Protein AF-A0AAD8KQ37-F1 (afdb_monomer_lite)

Radius of gyration: 27.96 Å; chains: 1; bounding box: 60×37×93 Å

Structure (mmCIF, N/CA/C/O backbone):
data_AF-A0AAD8KQ37-F1
#
_entry.id   AF-A0AAD8KQ37-F1
#
loop_
_atom_site.group_PDB
_atom_site.id
_atom_site.type_symbol
_atom_site.label_atom_id
_atom_site.label_alt_id
_atom_site.label_comp_id
_atom_site.label_asym_id
_atom_site.label_entity_id
_atom_site.label_seq_id
_atom_site.pdbx_PDB_ins_code
_atom_site.Cartn_x
_atom_site.Cartn_y
_atom_site.Cartn_z
_atom_site.occupancy
_atom_site.B_iso_or_equiv
_atom_site.auth_seq_id
_atom_site.auth_comp_id
_atom_site.auth_asym_id
_atom_site.auth_atom_id
_atom_site.pdbx_PDB_model_num
ATOM 1 N N . MET A 1 1 ? 30.948 -3.990 -54.534 1.00 55.41 1 MET A N 1
ATOM 2 C CA . MET A 1 1 ? 29.780 -4.466 -53.756 1.00 55.41 1 MET A CA 1
ATOM 3 C C . MET A 1 1 ? 30.204 -5.124 -52.449 1.00 55.41 1 MET A C 1
ATOM 5 O O . MET A 1 1 ? 29.787 -4.619 -51.422 1.00 55.41 1 MET A O 1
ATOM 9 N N . ALA A 1 2 ? 31.127 -6.092 -52.458 1.00 60.59 2 ALA A N 1
ATOM 10 C CA . ALA A 1 2 ? 31.567 -6.819 -51.253 1.00 60.59 2 ALA A CA 1
ATOM 11 C C . ALA A 1 2 ? 32.098 -5.970 -50.068 1.00 60.59 2 ALA A C 1
ATOM 13 O O . ALA A 1 2 ? 31.940 -6.362 -48.918 1.00 60.59 2 ALA A O 1
ATOM 14 N N . VAL A 1 3 ? 32.716 -4.805 -50.314 1.00 59.78 3 VAL A N 1
ATOM 15 C CA . VAL A 1 3 ? 33.220 -3.923 -49.234 1.00 59.78 3 VAL A CA 1
ATOM 16 C C . VAL A 1 3 ? 32.077 -3.197 -48.510 1.00 59.78 3 VAL A C 1
ATOM 18 O O . VAL A 1 3 ? 32.045 -3.202 -47.289 1.00 59.78 3 VAL A O 1
ATOM 21 N N . ARG A 1 4 ? 31.078 -2.681 -49.247 1.00 60.41 4 ARG A N 1
ATOM 22 C CA . ARG A 1 4 ? 29.881 -2.038 -48.660 1.00 60.41 4 ARG A CA 1
ATOM 23 C C . ARG A 1 4 ? 29.033 -3.011 -47.850 1.00 60.41 4 ARG A C 1
ATOM 25 O O . ARG A 1 4 ? 28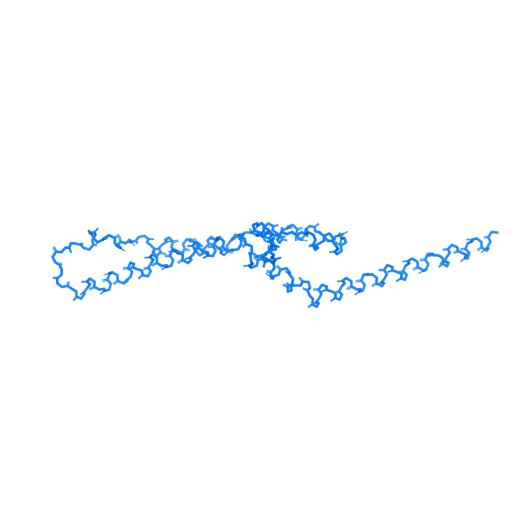.427 -2.603 -46.870 1.00 60.41 4 ARG A O 1
ATOM 32 N N . GLU A 1 5 ? 28.998 -4.278 -48.256 1.00 63.66 5 GLU A N 1
ATOM 33 C CA . GLU A 1 5 ? 28.370 -5.326 -47.454 1.00 63.66 5 GLU A CA 1
ATOM 34 C C . GLU A 1 5 ? 29.160 -5.534 -46.164 1.00 63.66 5 GLU A C 1
ATOM 36 O O . GLU A 1 5 ? 28.582 -5.420 -45.091 1.00 63.66 5 GLU A O 1
ATOM 41 N N . LYS A 1 6 ? 30.481 -5.751 -46.239 1.00 67.25 6 LYS A N 1
ATOM 42 C CA . LYS A 1 6 ? 31.341 -5.966 -45.062 1.00 67.25 6 LYS A CA 1
ATOM 43 C C . LYS A 1 6 ? 31.282 -4.815 -44.044 1.00 67.25 6 LYS A C 1
ATOM 45 O O . LYS A 1 6 ? 31.248 -5.082 -42.845 1.00 67.25 6 LYS A O 1
ATOM 50 N N . ASP A 1 7 ? 31.225 -3.572 -44.516 1.00 72.88 7 ASP A N 1
ATOM 51 C CA . ASP A 1 7 ? 31.074 -2.385 -43.666 1.00 72.88 7 ASP A CA 1
ATOM 52 C C . ASP A 1 7 ? 29.687 -2.341 -42.997 1.00 72.88 7 ASP A C 1
ATOM 54 O O . ASP A 1 7 ? 29.587 -2.023 -41.813 1.00 72.88 7 ASP A O 1
ATOM 58 N N . GLY A 1 8 ? 28.632 -2.754 -43.711 1.00 78.31 8 GLY A N 1
ATOM 59 C CA . GLY A 1 8 ? 27.280 -2.912 -43.163 1.00 78.31 8 GLY A CA 1
ATOM 60 C C . GLY A 1 8 ? 27.203 -3.975 -42.063 1.00 78.31 8 GLY A C 1
ATOM 61 O O . GLY A 1 8 ? 26.695 -3.696 -40.981 1.00 78.31 8 GLY A O 1
ATOM 62 N N . TRP A 1 9 ? 27.802 -5.151 -42.285 1.00 75.50 9 TRP A N 1
ATOM 63 C CA . TRP A 1 9 ? 27.895 -6.211 -41.270 1.00 75.50 9 TRP A CA 1
ATOM 64 C C . TRP A 1 9 ? 28.691 -5.763 -40.038 1.00 75.50 9 TRP A C 1
ATOM 66 O O . TRP A 1 9 ? 28.358 -6.124 -38.911 1.00 75.50 9 TRP A O 1
ATOM 76 N N . SER A 1 10 ? 29.748 -4.969 -40.232 1.00 83.06 10 SER A N 1
ATOM 77 C CA . SER A 1 10 ? 30.529 -4.422 -39.120 1.00 83.06 10 SER A CA 1
ATOM 78 C C . SER A 1 10 ? 29.715 -3.425 -38.297 1.00 83.06 10 SER A C 1
ATOM 80 O O . SER A 1 10 ? 29.795 -3.443 -37.072 1.00 83.06 10 SER A O 1
ATOM 82 N N . GLN A 1 11 ? 28.926 -2.573 -38.952 1.00 85.44 11 GLN A N 1
ATOM 83 C CA . GLN A 1 11 ? 28.085 -1.585 -38.284 1.00 85.44 11 GLN A CA 1
ATOM 84 C C . GLN A 1 11 ? 26.934 -2.243 -37.511 1.00 85.44 11 GLN A C 1
ATOM 86 O O . GLN A 1 11 ? 26.666 -1.867 -36.372 1.00 85.44 11 GLN A O 1
ATOM 91 N N . GLU A 1 12 ? 26.306 -3.266 -38.089 1.00 87.56 12 GLU A N 1
ATOM 92 C CA . GLU A 1 12 ? 25.240 -4.037 -37.444 1.00 87.56 12 GLU A CA 1
ATOM 93 C C . GLU A 1 12 ? 25.750 -4.803 -36.214 1.00 87.56 12 GLU A C 1
ATOM 95 O O . GLU A 1 12 ? 25.107 -4.783 -35.165 1.00 87.56 12 GLU A O 1
ATOM 100 N N . ARG A 1 13 ? 26.952 -5.399 -36.281 1.00 88.62 13 ARG A N 1
ATOM 101 C CA . ARG A 1 13 ? 27.573 -6.039 -35.107 1.00 88.62 13 ARG A CA 1
ATOM 102 C C . ARG A 1 13 ? 27.796 -5.057 -33.960 1.00 88.62 13 ARG A C 1
ATOM 104 O O . ARG A 1 13 ? 27.483 -5.397 -32.826 1.00 88.62 13 ARG A O 1
ATOM 111 N N . VAL A 1 14 ? 28.292 -3.854 -34.252 1.00 91.50 14 VAL A N 1
ATOM 112 C CA . VAL A 1 14 ? 28.506 -2.818 -33.227 1.00 91.50 14 VAL A CA 1
ATOM 113 C C . VAL A 1 14 ? 27.179 -2.395 -32.591 1.00 91.50 14 VAL A C 1
ATOM 115 O O . VAL A 1 14 ? 27.097 -2.273 -31.373 1.00 91.50 14 VAL A O 1
ATOM 118 N N . GLN A 1 15 ? 26.119 -2.231 -33.385 1.00 90.88 15 GLN A N 1
ATOM 119 C CA . GLN A 1 15 ? 24.789 -1.903 -32.859 1.00 90.88 15 GLN A CA 1
ATOM 120 C C . GLN A 1 15 ? 24.229 -3.011 -31.960 1.00 90.88 15 GLN A C 1
ATOM 122 O O . GLN A 1 15 ? 23.687 -2.723 -30.896 1.00 90.88 15 GLN A O 1
ATOM 127 N N . LEU A 1 16 ? 24.386 -4.277 -32.356 1.00 91.00 16 LEU A N 1
ATOM 128 C CA . LEU A 1 16 ? 23.950 -5.420 -31.552 1.00 91.00 16 LEU A CA 1
ATOM 129 C C . LEU A 1 16 ? 24.737 -5.541 -30.243 1.00 91.00 16 LEU A C 1
ATOM 131 O O . LEU A 1 16 ? 24.145 -5.841 -29.209 1.00 91.00 16 LEU A O 1
ATOM 135 N N . GLU A 1 17 ? 26.047 -5.293 -30.271 1.00 92.62 17 GLU A N 1
ATOM 136 C CA . GLU A 1 17 ? 26.890 -5.280 -29.070 1.00 92.62 17 GLU A CA 1
ATOM 137 C C . GLU A 1 17 ? 26.451 -4.167 -28.101 1.00 92.62 17 GLU A C 1
ATOM 139 O O . GLU A 1 17 ? 26.263 -4.439 -26.916 1.00 92.62 17 GLU A O 1
ATOM 144 N N . MET A 1 18 ? 26.164 -2.960 -28.604 1.00 92.44 18 MET A N 1
ATOM 145 C CA . MET A 1 18 ? 25.629 -1.861 -27.787 1.00 92.44 18 MET A CA 1
ATOM 146 C C . MET A 1 18 ? 24.265 -2.194 -27.163 1.00 92.44 18 MET A C 1
ATOM 148 O O . MET A 1 18 ? 24.054 -1.959 -25.974 1.00 92.44 18 MET A O 1
ATOM 152 N N . LEU A 1 19 ? 23.342 -2.769 -27.942 1.00 88.25 19 LEU A N 1
ATOM 153 C CA . LEU A 1 19 ? 22.028 -3.180 -27.436 1.00 88.25 19 LEU A CA 1
ATOM 154 C C . LEU A 1 19 ? 22.147 -4.283 -26.377 1.00 88.25 19 LEU A C 1
ATOM 156 O O . LEU A 1 19 ? 21.435 -4.260 -25.375 1.00 88.25 19 LEU A O 1
ATOM 160 N N . LEU A 1 20 ? 23.065 -5.234 -26.565 1.00 89.38 20 LEU A N 1
ATOM 161 C CA . LEU A 1 20 ? 23.314 -6.296 -25.594 1.00 89.38 20 LEU A CA 1
ATOM 162 C C . LEU A 1 20 ? 23.858 -5.741 -24.271 1.00 89.38 20 LEU A C 1
ATOM 164 O O . LEU A 1 20 ? 23.432 -6.182 -23.201 1.00 89.38 20 LEU A O 1
ATOM 168 N N . GLU A 1 21 ? 24.785 -4.782 -24.329 1.00 91.31 21 GLU A N 1
ATOM 169 C CA . GLU A 1 21 ? 25.305 -4.108 -23.136 1.00 91.31 21 GLU A CA 1
ATOM 170 C C . GLU A 1 21 ? 24.202 -3.359 -22.387 1.00 91.31 21 GLU A C 1
ATOM 172 O O . GLU A 1 21 ? 24.098 -3.501 -21.166 1.00 91.31 21 GLU A O 1
ATOM 177 N N . GLN A 1 22 ? 23.342 -2.638 -23.111 1.00 87.62 22 GLN A N 1
ATOM 178 C CA . GLN A 1 22 ? 22.202 -1.938 -22.525 1.00 87.62 22 GLN A CA 1
ATOM 179 C C . GLN A 1 22 ? 21.239 -2.909 -21.828 1.00 87.62 22 GLN A C 1
ATOM 181 O O . GLN A 1 22 ? 20.949 -2.739 -20.646 1.00 87.62 22 GLN A O 1
ATOM 186 N N . VAL A 1 23 ? 20.802 -3.972 -22.509 1.00 86.44 23 VAL A N 1
ATOM 187 C CA . VAL A 1 23 ? 19.881 -4.966 -21.928 1.00 86.44 23 VAL A CA 1
ATOM 188 C C . VAL A 1 23 ? 20.502 -5.654 -20.707 1.00 86.44 23 VAL A C 1
ATOM 190 O O . VAL A 1 23 ? 19.839 -5.856 -19.691 1.00 86.44 23 VAL A O 1
ATOM 193 N N . SER A 1 24 ? 21.797 -5.980 -20.764 1.00 87.56 24 SER A N 1
ATOM 194 C CA . SER A 1 24 ? 22.537 -6.560 -19.635 1.00 87.56 24 SER A CA 1
ATOM 195 C C . SER A 1 24 ? 22.591 -5.615 -18.433 1.00 87.56 24 SER A C 1
ATOM 197 O O . SER A 1 24 ? 22.477 -6.055 -17.285 1.00 87.56 24 SER A O 1
ATOM 199 N N . PHE A 1 25 ? 22.759 -4.314 -18.676 1.00 89.31 25 PHE A N 1
ATOM 200 C CA . PHE A 1 25 ? 22.726 -3.293 -17.637 1.00 89.31 25 PHE A CA 1
ATOM 201 C C . PHE A 1 25 ? 21.332 -3.167 -17.009 1.00 89.31 25 PHE A C 1
ATOM 203 O O . PHE A 1 25 ? 21.210 -3.259 -15.787 1.00 89.31 25 PHE A O 1
ATOM 210 N N . GLU A 1 26 ? 20.285 -3.037 -17.825 1.00 86.94 26 GLU A N 1
ATOM 211 C CA . GLU A 1 26 ? 18.899 -2.900 -17.362 1.00 86.94 26 GLU A CA 1
ATOM 212 C C . GLU A 1 26 ? 18.448 -4.125 -16.553 1.00 86.94 26 GLU A C 1
ATOM 214 O O . GLU A 1 26 ? 17.882 -3.983 -15.468 1.00 86.94 26 GLU A O 1
ATOM 219 N N . GLN A 1 27 ? 18.790 -5.336 -17.004 1.00 84.88 27 GLN A N 1
ATOM 220 C CA . GLN A 1 27 ? 18.495 -6.570 -16.275 1.00 84.88 27 GLN A CA 1
ATOM 221 C C . GLN A 1 27 ? 19.206 -6.621 -14.914 1.00 84.88 27 GLN A C 1
ATOM 223 O O . GLN A 1 27 ? 18.610 -7.019 -13.910 1.00 84.88 27 GLN A O 1
ATOM 228 N N . LYS A 1 28 ? 20.484 -6.218 -14.856 1.00 89.06 28 LYS A N 1
ATOM 229 C CA . LYS A 1 28 ? 21.234 -6.152 -13.591 1.00 89.06 28 LYS A CA 1
ATOM 230 C C . LYS A 1 28 ? 20.620 -5.140 -12.637 1.00 89.06 28 LYS A C 1
ATOM 232 O O . LYS A 1 28 ? 20.532 -5.435 -11.447 1.00 89.06 28 LYS A O 1
ATOM 237 N N . TRP A 1 29 ? 20.212 -3.980 -13.146 1.00 90.38 29 TRP A N 1
ATOM 238 C CA . TRP A 1 29 ? 19.546 -2.962 -12.346 1.00 90.38 29 TRP A CA 1
ATOM 239 C C . TRP A 1 29 ? 18.222 -3.486 -11.786 1.00 90.38 29 TRP A C 1
ATOM 241 O O . TRP A 1 29 ? 18.004 -3.407 -10.581 1.00 90.38 29 TRP A O 1
ATOM 251 N N . LEU A 1 30 ? 17.382 -4.115 -12.615 1.00 86.62 30 LEU A N 1
ATOM 252 C CA . LEU A 1 30 ? 16.085 -4.646 -12.186 1.00 86.62 30 LEU A CA 1
ATOM 253 C C . LEU A 1 30 ? 16.221 -5.639 -11.020 1.00 86.62 30 LEU A C 1
ATOM 255 O O . LEU A 1 30 ? 15.465 -5.569 -10.055 1.00 86.62 30 LEU A O 1
ATOM 259 N N . ILE A 1 31 ? 17.210 -6.536 -11.095 1.00 87.50 31 ILE A N 1
ATOM 260 C CA . ILE A 1 31 ? 17.455 -7.555 -10.064 1.00 87.50 31 ILE A CA 1
ATOM 261 C C . ILE A 1 31 ? 18.053 -6.948 -8.790 1.00 87.50 31 ILE A C 1
ATOM 263 O O . ILE A 1 31 ? 17.709 -7.385 -7.696 1.00 87.50 31 ILE A O 1
ATOM 267 N N . LYS A 1 32 ? 18.976 -5.988 -8.917 1.00 88.44 32 LYS A N 1
ATOM 268 C CA . LYS A 1 32 ? 19.695 -5.426 -7.765 1.00 88.44 32 LYS A CA 1
ATOM 269 C C . LYS A 1 32 ? 18.920 -4.338 -7.037 1.00 88.44 32 LYS A C 1
ATOM 271 O O . LYS A 1 32 ? 18.994 -4.270 -5.821 1.00 88.44 32 LYS A O 1
ATOM 276 N N . GLU A 1 33 ? 18.240 -3.486 -7.790 1.00 88.19 33 GLU A N 1
ATOM 277 C CA . GLU A 1 33 ? 17.669 -2.228 -7.305 1.00 88.19 33 GLU A CA 1
ATOM 278 C C . GLU A 1 33 ? 16.199 -2.079 -7.696 1.00 88.19 33 GLU A C 1
ATOM 280 O O . GLU A 1 33 ? 15.447 -1.435 -6.977 1.00 88.19 33 GLU A O 1
ATOM 285 N N . GLY A 1 34 ? 15.757 -2.676 -8.808 1.00 86.94 34 GLY A N 1
ATOM 286 C CA . GLY A 1 34 ? 14.419 -2.437 -9.351 1.00 86.94 34 GLY A CA 1
ATOM 287 C C . GLY A 1 34 ? 13.277 -2.847 -8.423 1.00 86.94 34 GLY A C 1
ATOM 288 O O . GLY A 1 34 ? 12.341 -2.075 -8.235 1.00 86.94 34 GLY A O 1
ATOM 289 N N . PHE A 1 35 ? 13.354 -4.024 -7.796 1.00 86.50 35 PHE A N 1
ATOM 290 C CA . PHE A 1 35 ? 12.324 -4.449 -6.836 1.00 86.50 35 PHE A CA 1
ATOM 291 C C . PHE A 1 35 ? 12.267 -3.546 -5.606 1.00 86.50 35 PHE A C 1
ATOM 293 O O . PHE A 1 35 ? 11.186 -3.125 -5.201 1.00 86.50 35 PHE A O 1
ATOM 300 N N . GLU A 1 36 ? 13.427 -3.229 -5.032 1.00 90.06 36 GLU A N 1
ATOM 301 C CA . GLU A 1 36 ? 13.519 -2.332 -3.884 1.00 90.06 36 GLU A CA 1
ATOM 302 C C . GLU A 1 36 ? 13.013 -0.930 -4.240 1.00 90.06 36 GLU A C 1
ATOM 304 O O . GLU A 1 36 ? 12.267 -0.337 -3.468 1.00 90.06 36 GLU A O 1
ATOM 309 N N . TYR A 1 37 ? 13.337 -0.431 -5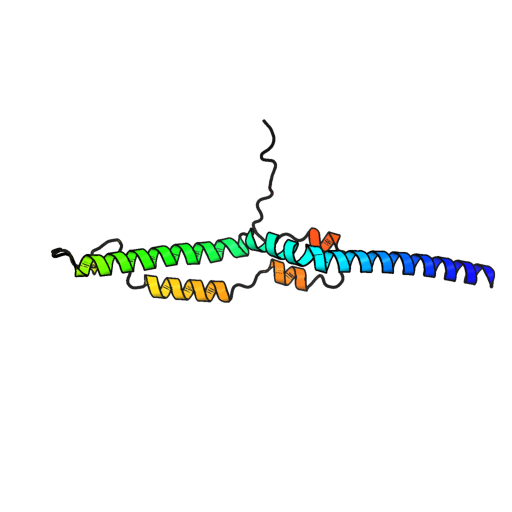.435 1.00 88.62 37 TYR A N 1
ATOM 310 C CA . TYR A 1 37 ? 12.850 0.843 -5.953 1.00 88.62 37 TYR A CA 1
ATOM 311 C C . TYR A 1 37 ? 11.318 0.889 -6.009 1.00 88.62 37 TYR A C 1
ATOM 313 O O . TYR A 1 37 ? 10.710 1.810 -5.466 1.00 88.62 37 TYR A O 1
ATOM 321 N N . VAL A 1 38 ? 10.686 -0.122 -6.616 1.00 89.81 38 VAL A N 1
ATOM 322 C CA . VAL A 1 38 ? 9.222 -0.195 -6.755 1.00 89.81 38 VAL A CA 1
ATOM 323 C C . VAL A 1 38 ? 8.542 -0.299 -5.391 1.00 89.81 38 VAL A C 1
ATOM 325 O O . VAL A 1 38 ? 7.573 0.415 -5.142 1.00 89.81 38 VAL A O 1
ATOM 328 N N . ILE A 1 39 ? 9.055 -1.145 -4.492 1.00 89.75 39 ILE A N 1
ATOM 329 C CA . ILE A 1 39 ? 8.503 -1.301 -3.139 1.00 89.75 39 ILE A CA 1
ATOM 330 C C . ILE A 1 39 ? 8.635 0.009 -2.356 1.00 89.75 39 ILE A C 1
ATOM 332 O O . ILE A 1 39 ? 7.647 0.474 -1.793 1.00 89.75 39 ILE A O 1
ATOM 336 N N . ASN A 1 40 ? 9.820 0.633 -2.381 1.00 90.19 40 ASN A N 1
ATOM 337 C CA . ASN A 1 40 ? 10.080 1.890 -1.682 1.00 90.19 40 ASN A CA 1
ATOM 338 C C . ASN A 1 40 ? 9.193 3.032 -2.176 1.00 90.19 40 ASN A C 1
ATOM 340 O O . ASN A 1 40 ? 8.786 3.883 -1.386 1.00 90.19 40 ASN A O 1
ATOM 344 N N . ARG A 1 41 ? 8.897 3.063 -3.479 1.00 89.38 41 ARG A N 1
ATOM 345 C CA . ARG A 1 41 ? 7.959 4.027 -4.046 1.00 89.38 41 ARG A CA 1
ATOM 346 C C . ARG A 1 41 ? 6.528 3.719 -3.595 1.00 89.38 41 ARG A C 1
ATOM 348 O O . ARG A 1 41 ? 5.845 4.600 -3.088 1.00 89.38 41 ARG A O 1
ATOM 355 N N . LEU A 1 42 ? 6.091 2.468 -3.710 1.00 91.19 42 LEU A N 1
ATOM 356 C CA . LEU A 1 42 ? 4.729 2.073 -3.363 1.00 91.19 42 LEU A CA 1
ATOM 357 C C . LEU A 1 42 ? 4.402 2.326 -1.886 1.00 91.19 42 LEU A C 1
ATOM 359 O O . LEU A 1 42 ? 3.373 2.920 -1.583 1.00 91.19 42 LEU A O 1
ATOM 363 N N . HIS A 1 43 ? 5.269 1.934 -0.949 1.00 90.25 43 HIS A N 1
ATOM 364 C CA . HIS A 1 43 ? 4.935 2.036 0.478 1.00 90.25 43 HIS A CA 1
ATOM 365 C C . HIS A 1 43 ? 4.837 3.478 0.989 1.00 90.25 43 HIS A C 1
ATOM 367 O O . HIS A 1 43 ? 4.273 3.703 2.056 1.00 90.25 43 HIS A O 1
ATOM 373 N N . ARG A 1 44 ? 5.424 4.444 0.271 1.00 90.44 44 ARG A N 1
ATOM 374 C CA . ARG A 1 44 ? 5.366 5.880 0.602 1.00 90.44 44 ARG A CA 1
ATOM 375 C C . ARG A 1 44 ? 4.203 6.600 -0.069 1.00 90.44 44 ARG A C 1
ATOM 377 O O . ARG A 1 44 ? 4.000 7.775 0.192 1.00 90.44 44 ARG A O 1
ATOM 384 N N . SER A 1 45 ? 3.496 5.926 -0.964 1.00 91.25 45 SER A N 1
ATOM 385 C CA . SER A 1 45 ? 2.428 6.533 -1.746 1.00 91.25 45 SER A CA 1
ATOM 386 C C . SER A 1 45 ? 1.098 6.531 -1.001 1.00 91.25 45 SER A C 1
ATOM 388 O O . SER A 1 45 ? 0.825 5.644 -0.189 1.00 91.25 45 SER A O 1
ATOM 390 N N . GLU A 1 46 ? 0.232 7.484 -1.335 1.00 90.19 46 GLU A N 1
ATOM 391 C CA . GLU A 1 46 ? -1.123 7.580 -0.781 1.00 90.19 46 GLU A CA 1
ATOM 392 C C . GLU A 1 46 ? -1.994 6.373 -1.152 1.00 90.19 46 GLU A C 1
ATOM 394 O O . GLU A 1 46 ? -2.840 5.950 -0.366 1.00 90.19 46 GLU A O 1
ATOM 399 N N . GLU A 1 47 ? -1.757 5.749 -2.312 1.00 90.81 47 GLU A N 1
ATOM 400 C CA . GLU A 1 47 ? -2.472 4.526 -2.705 1.00 90.81 47 GLU A CA 1
ATOM 401 C C . GLU A 1 47 ? -2.208 3.339 -1.758 1.00 90.81 47 GLU A C 1
ATOM 403 O O . GLU A 1 47 ? -3.031 2.428 -1.684 1.00 90.81 47 GLU A O 1
ATOM 408 N N . PHE A 1 48 ? -1.109 3.365 -0.994 1.00 91.75 48 PHE A N 1
ATOM 409 C CA . PHE A 1 48 ? -0.830 2.408 0.079 1.00 91.75 48 PHE A CA 1
ATOM 410 C C . PHE A 1 48 ? -1.146 2.974 1.470 1.00 91.75 48 PHE A C 1
ATOM 412 O O . PHE A 1 48 ? -1.807 2.317 2.280 1.00 91.75 48 PHE A O 1
ATOM 419 N N . LEU A 1 49 ? -0.690 4.197 1.756 1.00 93.19 49 LEU A N 1
ATOM 420 C CA . LEU A 1 49 ? -0.818 4.821 3.073 1.00 93.19 49 LEU A CA 1
ATOM 421 C C . LEU A 1 49 ? -2.265 5.171 3.425 1.00 93.19 49 LEU A C 1
ATOM 423 O O . LEU A 1 49 ? -2.650 5.008 4.580 1.00 93.19 49 LEU A O 1
ATOM 427 N N . GLY A 1 50 ? -3.088 5.575 2.455 1.00 92.62 50 GLY A N 1
ATOM 428 C CA . GLY A 1 50 ? -4.498 5.897 2.674 1.00 92.62 50 GLY A CA 1
ATOM 429 C C . GLY A 1 50 ? -5.296 4.698 3.206 1.00 92.62 50 GLY A C 1
ATOM 430 O O . GLY A 1 50 ? -5.851 4.773 4.308 1.00 92.62 50 GLY A O 1
ATOM 431 N N . PRO A 1 51 ? -5.326 3.557 2.488 1.00 93.81 51 PRO A N 1
ATOM 432 C CA . PRO A 1 51 ? -5.965 2.334 2.973 1.00 93.81 51 PRO A CA 1
ATOM 433 C C . PRO A 1 51 ? -5.398 1.835 4.311 1.00 93.81 51 PRO A C 1
ATOM 435 O O . PRO A 1 51 ? -6.158 1.430 5.193 1.00 93.81 51 PRO A O 1
ATOM 438 N N . LEU A 1 52 ? -4.076 1.908 4.506 1.00 94.00 52 LEU A N 1
ATOM 439 C CA . LEU A 1 52 ? -3.441 1.522 5.768 1.00 94.00 52 LEU A CA 1
ATOM 440 C C . LEU A 1 52 ? -3.875 2.426 6.935 1.00 94.00 52 LEU A C 1
ATOM 442 O O . LEU A 1 52 ? -4.198 1.930 8.017 1.00 94.00 52 LEU A O 1
ATOM 446 N N . GLY A 1 53 ? -3.940 3.740 6.717 1.00 94.62 53 GLY A N 1
ATOM 447 C CA . GLY A 1 53 ? -4.419 4.711 7.699 1.00 94.62 53 GLY A CA 1
ATOM 448 C C . GLY A 1 53 ? -5.893 4.508 8.055 1.00 94.62 53 GLY A C 1
ATOM 449 O O . GLY A 1 53 ? -6.279 4.659 9.219 1.00 94.62 53 GLY A O 1
ATOM 450 N N . ALA A 1 54 ? -6.718 4.075 7.096 1.00 94.88 54 ALA A N 1
ATOM 451 C CA . ALA A 1 54 ? -8.104 3.698 7.356 1.00 94.88 54 ALA A CA 1
ATOM 452 C C . ALA A 1 54 ? -8.191 2.471 8.281 1.00 94.88 54 ALA A C 1
ATOM 454 O O . ALA A 1 54 ? -8.933 2.501 9.266 1.00 94.88 54 ALA A O 1
ATOM 455 N N . VAL A 1 55 ? -7.390 1.427 8.026 1.00 96.19 55 VAL A N 1
ATOM 456 C CA . VAL A 1 55 ? -7.299 0.249 8.909 1.00 96.19 55 VAL A CA 1
ATOM 457 C C . VAL A 1 55 ? -6.856 0.656 10.311 1.00 96.19 55 VAL A C 1
ATOM 459 O O . VAL A 1 55 ? -7.480 0.246 11.289 1.00 96.19 55 VAL A O 1
ATOM 462 N N . GLN A 1 56 ? -5.820 1.489 10.425 1.00 95.06 56 GLN A N 1
ATOM 463 C CA . GLN A 1 56 ? -5.320 1.964 11.715 1.00 95.06 56 GLN A CA 1
ATOM 464 C C . GLN A 1 56 ? -6.392 2.736 12.496 1.00 95.06 56 GLN A C 1
ATOM 466 O O . GLN A 1 56 ? -6.562 2.522 13.697 1.00 95.06 56 GLN A O 1
ATOM 471 N N . SER A 1 57 ? -7.149 3.593 11.812 1.00 95.25 57 SER A N 1
ATOM 472 C CA . SER A 1 57 ? -8.231 4.368 12.424 1.00 95.25 57 SER A CA 1
ATOM 473 C C . SER A 1 57 ? -9.344 3.464 12.954 1.00 95.25 57 SER A C 1
ATOM 475 O O . SER A 1 57 ? -9.813 3.647 14.075 1.00 95.25 57 SER A O 1
ATOM 477 N N . LYS A 1 58 ? -9.743 2.444 12.184 1.00 95.69 58 LYS A N 1
ATOM 478 C CA . LYS A 1 58 ? -10.782 1.494 12.609 1.00 95.69 58 LYS A CA 1
ATOM 479 C C . LYS A 1 58 ? -10.308 0.535 13.694 1.00 95.69 58 LYS A C 1
ATOM 481 O O . LYS A 1 58 ? -11.081 0.214 14.592 1.00 95.69 58 LYS A O 1
ATOM 486 N N . LEU A 1 59 ? -9.035 0.140 13.668 1.00 95.81 59 LEU A N 1
ATOM 487 C CA . LEU A 1 59 ? -8.416 -0.615 14.756 1.00 95.81 59 LEU A CA 1
ATOM 488 C C . LEU A 1 59 ? -8.498 0.162 16.072 1.00 95.81 59 LEU A C 1
ATOM 490 O O . LEU A 1 59 ? -8.862 -0.410 17.096 1.00 95.81 59 LEU A O 1
ATOM 494 N N . TRP A 1 60 ? -8.191 1.462 16.040 1.00 95.38 60 TRP A N 1
ATOM 495 C CA . TRP A 1 60 ? -8.296 2.318 17.217 1.00 95.38 60 TRP A CA 1
ATOM 496 C C . TRP A 1 60 ? -9.726 2.361 17.761 1.00 95.38 60 TRP A C 1
ATOM 498 O O . TRP A 1 60 ? -9.924 2.115 18.947 1.00 95.38 60 TRP A O 1
ATOM 508 N N . SER A 1 61 ? -10.725 2.597 16.904 1.00 94.25 61 SER A N 1
ATOM 509 C CA . SER A 1 61 ? -12.139 2.569 17.305 1.00 94.25 61 SER A CA 1
ATOM 510 C C . SER A 1 61 ? -12.540 1.234 17.942 1.00 94.25 61 SER A C 1
ATOM 512 O O . SER A 1 61 ? -13.174 1.232 18.994 1.00 94.25 61 SER A O 1
ATOM 514 N N . SER A 1 62 ? -12.117 0.105 17.360 1.00 94.94 62 SER A N 1
ATOM 515 C CA . SER A 1 62 ? -12.390 -1.230 17.911 1.00 94.94 62 SER A CA 1
ATOM 516 C C . SER A 1 62 ? -11.740 -1.426 19.280 1.00 94.94 62 SER A C 1
ATOM 518 O O . SER A 1 62 ? -12.396 -1.871 20.215 1.00 94.94 62 SER A O 1
ATOM 520 N N . ALA A 1 63 ? -10.470 -1.046 19.432 1.00 94.00 63 ALA A N 1
ATOM 521 C CA . ALA A 1 63 ? -9.758 -1.175 20.700 1.00 94.00 63 ALA A CA 1
ATOM 522 C C . ALA A 1 63 ? -10.349 -0.275 21.799 1.00 94.00 63 ALA A C 1
ATOM 524 O O . ALA A 1 63 ? -10.393 -0.662 22.967 1.00 94.00 63 ALA A O 1
ATOM 525 N N . VAL A 1 64 ? -10.816 0.923 21.433 1.00 94.50 64 VAL A N 1
ATOM 526 C CA . VAL A 1 64 ? -11.516 1.828 22.351 1.00 94.50 64 VAL A CA 1
ATOM 527 C C . VAL A 1 64 ? -12.837 1.211 22.813 1.00 94.50 64 VAL A C 1
ATOM 529 O O . VAL A 1 64 ? -13.084 1.183 24.019 1.00 94.50 64 VAL A O 1
ATOM 532 N N . HIS A 1 65 ? -13.641 0.664 21.895 1.00 93.25 65 HIS A N 1
ATOM 533 C CA . HIS A 1 65 ? -14.865 -0.062 22.240 1.00 93.25 65 HIS A CA 1
ATOM 534 C C . HIS A 1 65 ? -14.582 -1.224 23.206 1.00 93.25 65 HIS A C 1
ATOM 536 O O . HIS A 1 65 ? -15.200 -1.299 24.270 1.00 93.25 65 HIS A O 1
ATOM 542 N N . ASP A 1 66 ? -13.600 -2.077 22.897 1.00 92.31 66 ASP A N 1
ATOM 543 C CA . ASP A 1 66 ? -13.224 -3.217 23.744 1.00 92.31 66 ASP A CA 1
ATOM 544 C C . ASP A 1 66 ? -12.804 -2.769 25.152 1.00 92.31 66 ASP A C 1
ATOM 546 O O . ASP A 1 66 ? -13.182 -3.378 26.159 1.00 92.31 66 ASP A O 1
ATOM 550 N N . GLY A 1 67 ? -12.053 -1.666 25.238 1.00 92.12 67 GLY A N 1
ATOM 551 C CA . GLY A 1 67 ? -11.659 -1.053 26.503 1.00 92.12 67 GLY A CA 1
ATOM 552 C C . GLY A 1 67 ? -12.854 -0.561 27.322 1.00 92.12 67 GLY A C 1
ATOM 553 O O . GLY A 1 67 ? -12.902 -0.792 28.533 1.00 92.12 67 GLY A O 1
ATOM 554 N N . VAL A 1 68 ? -13.837 0.073 26.673 1.00 91.06 68 VAL A N 1
ATOM 555 C CA . VAL A 1 68 ? -15.079 0.532 27.315 1.00 91.06 68 VAL A CA 1
ATOM 556 C C . VAL A 1 68 ? -15.885 -0.651 27.842 1.00 91.06 68 VAL A C 1
ATOM 558 O O . VAL A 1 68 ? -16.252 -0.650 29.014 1.00 91.06 68 VAL A O 1
ATOM 561 N N . VAL A 1 69 ? -16.116 -1.680 27.023 1.00 90.00 69 VAL A N 1
ATOM 562 C CA . VAL A 1 69 ? -16.874 -2.879 27.421 1.00 90.00 69 VAL A CA 1
ATOM 563 C C . VAL A 1 69 ? -16.193 -3.592 28.591 1.00 90.00 69 VAL A C 1
ATOM 565 O O . VAL A 1 69 ? -16.839 -3.919 29.591 1.00 90.00 69 VAL A O 1
ATOM 568 N N . GLY A 1 70 ? -14.874 -3.789 28.505 1.00 87.50 70 GLY A N 1
ATOM 569 C CA . GLY A 1 70 ? -14.090 -4.424 29.560 1.00 87.50 70 GLY A CA 1
ATOM 570 C C . GLY A 1 70 ? -14.100 -3.631 30.869 1.00 87.50 70 GLY A C 1
ATOM 571 O O . GLY A 1 70 ? -14.277 -4.215 31.939 1.00 87.50 70 GLY A O 1
ATOM 572 N N . GLY A 1 71 ? -13.954 -2.305 30.798 1.00 87.50 71 GLY A N 1
ATOM 573 C CA . GLY A 1 71 ? -14.006 -1.421 31.963 1.00 87.50 71 GLY A CA 1
ATOM 574 C C . GLY A 1 71 ? -15.394 -1.363 32.600 1.00 87.50 71 GLY A C 1
ATOM 575 O O . GLY A 1 71 ? -15.516 -1.470 33.820 1.00 87.50 71 GLY A O 1
ATOM 576 N N . TYR A 1 72 ? -16.443 -1.280 31.780 1.00 84.88 72 TYR A N 1
ATOM 577 C CA . TYR A 1 72 ? -17.829 -1.221 32.238 1.00 84.88 72 TYR A CA 1
ATOM 578 C C . TYR A 1 72 ? -18.231 -2.469 33.030 1.00 84.88 72 TYR A C 1
ATOM 580 O O . TYR A 1 72 ? -18.854 -2.348 34.081 1.00 84.88 72 TYR A O 1
ATOM 588 N N . ALA A 1 73 ? -17.793 -3.662 32.607 1.00 79.50 73 ALA A N 1
ATOM 589 C CA . ALA A 1 73 ? -18.039 -4.911 33.337 1.00 79.50 73 ALA A CA 1
ATOM 590 C C . ALA A 1 73 ? -17.504 -4.909 34.787 1.00 79.50 73 ALA A C 1
ATOM 592 O O . ALA A 1 73 ? -17.936 -5.721 35.604 1.00 79.50 73 ALA A O 1
ATOM 593 N N . HIS A 1 74 ? -16.572 -4.009 35.110 1.00 73.44 74 HIS A N 1
ATOM 594 C CA . HIS A 1 74 ? -15.935 -3.898 36.423 1.00 73.44 74 HIS A CA 1
ATOM 595 C C . HIS A 1 74 ? -16.377 -2.652 37.208 1.00 73.44 74 HIS A C 1
ATOM 597 O O . HIS A 1 74 ? -15.930 -2.457 38.340 1.00 73.44 74 HIS A O 1
ATOM 603 N N . CYS A 1 75 ? -17.248 -1.811 36.642 1.00 72.00 75 CYS A N 1
ATOM 604 C CA . CYS A 1 75 ? -17.722 -0.582 37.270 1.00 72.00 75 CYS A CA 1
ATOM 605 C C . CYS A 1 75 ? -19.201 -0.694 37.670 1.00 72.00 75 CYS A C 1
ATOM 607 O O . CYS A 1 75 ? -20.056 -0.976 36.839 1.00 72.00 75 CYS A O 1
ATOM 609 N N . GLU A 1 76 ? -19.534 -0.371 38.925 1.00 65.00 76 GLU A N 1
ATOM 610 C CA . GLU A 1 76 ? -20.920 -0.098 39.353 1.00 65.00 76 GLU A CA 1
ATOM 611 C C . GLU A 1 76 ? -21.354 1.299 38.867 1.00 65.00 76 GLU A C 1
ATOM 613 O O . GLU A 1 76 ? -21.599 2.217 39.651 1.00 65.00 76 GLU A O 1
ATOM 618 N N . ALA A 1 77 ? -21.377 1.505 37.551 1.00 65.56 77 ALA A N 1
ATOM 619 C CA . ALA A 1 77 ? -21.826 2.755 36.955 1.00 65.56 77 ALA A CA 1
ATOM 620 C C . ALA A 1 77 ? -23.336 2.684 36.677 1.00 65.56 77 ALA A C 1
ATOM 622 O O . ALA A 1 77 ? -23.802 1.819 35.947 1.00 65.56 77 ALA A O 1
ATOM 623 N N . GLY A 1 78 ? -24.111 3.619 37.235 1.00 74.12 78 GLY A N 1
ATOM 624 C CA . GLY A 1 78 ? -25.563 3.733 37.013 1.00 74.12 78 GLY A CA 1
ATOM 625 C C . GLY A 1 78 ? -25.974 4.298 35.644 1.00 74.12 78 GLY A C 1
ATOM 626 O O . GLY A 1 78 ? -27.109 4.741 35.499 1.00 74.12 78 GLY A O 1
ATOM 627 N N . VAL A 1 79 ? -25.054 4.336 34.679 1.00 78.88 79 VAL A N 1
ATOM 628 C CA . VAL A 1 79 ? -25.263 4.793 33.294 1.00 78.88 79 VAL A CA 1
ATOM 629 C C . VAL A 1 79 ? -25.299 3.558 32.407 1.00 78.88 79 VAL A C 1
ATOM 631 O O . VAL A 1 79 ? -24.487 2.664 32.627 1.00 78.88 79 VAL A O 1
ATOM 634 N N . ALA A 1 80 ? -26.213 3.474 31.440 1.00 84.81 80 ALA A N 1
ATOM 635 C CA . ALA A 1 80 ? -26.272 2.327 30.532 1.00 84.81 80 ALA A CA 1
ATOM 636 C C . ALA A 1 80 ? -25.046 2.305 29.597 1.00 84.81 80 ALA A C 1
ATOM 638 O O . ALA A 1 80 ? -24.554 3.357 29.193 1.00 84.81 80 ALA A O 1
ATOM 639 N N . LEU A 1 81 ? -24.540 1.118 29.249 1.00 84.19 81 LEU A N 1
ATOM 640 C CA . LEU A 1 81 ? -23.358 0.969 28.386 1.00 84.19 81 LEU A CA 1
ATOM 641 C C . LEU A 1 81 ? -23.566 1.639 27.018 1.00 84.19 81 LEU A C 1
ATOM 643 O O . LEU A 1 81 ? -22.651 2.252 26.477 1.00 84.19 81 LEU A O 1
ATOM 647 N N . GLU A 1 82 ? -24.790 1.575 26.504 1.00 86.06 82 GLU A N 1
ATOM 648 C CA . GLU A 1 82 ? -25.203 2.159 25.230 1.00 86.06 82 GLU A CA 1
ATOM 649 C C . GLU A 1 82 ? -25.187 3.696 25.229 1.00 86.06 82 GLU A C 1
ATOM 651 O O . GLU A 1 82 ? -25.206 4.307 24.164 1.00 86.06 82 GLU A O 1
ATOM 656 N N . GLU A 1 83 ? -25.157 4.330 26.404 1.00 84.38 83 GLU A N 1
ATOM 657 C CA . GLU A 1 83 ? -25.091 5.789 26.552 1.00 84.38 83 GLU A CA 1
ATOM 658 C C . GLU A 1 83 ? -23.644 6.310 26.622 1.00 84.38 83 GLU A C 1
ATOM 660 O O . GLU A 1 83 ? -23.421 7.522 26.665 1.00 84.38 83 GLU A O 1
ATOM 665 N N . VAL A 1 84 ? -22.645 5.420 26.632 1.00 86.25 84 VAL A N 1
ATOM 666 C CA . VAL A 1 84 ? -21.228 5.800 26.652 1.00 86.25 84 VAL A CA 1
ATOM 667 C C . VAL A 1 84 ? -20.790 6.234 25.251 1.00 86.25 84 VAL A C 1
ATOM 669 O O . VAL A 1 84 ? -20.848 5.457 24.309 1.00 86.25 84 VAL A O 1
ATOM 672 N N . GLU A 1 85 ? -20.277 7.460 25.117 1.00 86.38 85 GLU A N 1
ATOM 673 C CA . GLU A 1 85 ? -19.893 8.074 23.828 1.00 86.38 85 GLU A CA 1
ATOM 674 C C . GLU A 1 85 ? -18.924 7.225 22.983 1.00 86.38 85 GLU A C 1
ATOM 676 O O . GLU A 1 85 ? -18.973 7.245 21.757 1.00 86.38 85 GLU A O 1
ATOM 681 N N . LEU A 1 86 ? -18.047 6.467 23.642 1.00 88.94 86 LEU A N 1
ATOM 682 C CA . LEU A 1 86 ? -17.025 5.628 23.010 1.00 88.94 86 LEU A CA 1
ATOM 683 C C . LEU A 1 86 ? -17.478 4.174 22.777 1.00 88.94 86 LEU A C 1
ATOM 685 O O . LEU A 1 86 ? -16.691 3.350 22.311 1.00 88.94 86 LEU A O 1
ATOM 689 N N . TYR A 1 87 ? -18.723 3.838 23.118 1.00 91.06 87 TYR A N 1
ATOM 690 C CA . TYR A 1 87 ? -19.293 2.526 22.852 1.00 91.06 87 TYR A CA 1
ATOM 691 C C . TYR A 1 87 ? -19.781 2.442 21.402 1.00 91.06 87 TYR A C 1
ATOM 693 O O . TYR A 1 87 ? -20.827 2.980 21.048 1.00 91.06 87 TYR A O 1
ATOM 701 N N . ASP A 1 88 ? -19.027 1.722 20.571 1.00 92.38 88 ASP A N 1
ATOM 702 C CA . ASP A 1 88 ? -19.410 1.428 19.187 1.00 92.38 88 ASP A CA 1
ATOM 703 C C . ASP A 1 88 ? -19.445 -0.091 18.917 1.00 92.38 88 ASP A C 1
ATOM 705 O O . ASP A 1 88 ? -18.399 -0.694 18.669 1.00 92.38 88 ASP A O 1
ATOM 709 N N . PRO A 1 89 ? -20.628 -0.734 18.953 1.00 92.25 89 PRO A N 1
ATOM 710 C CA . PRO A 1 89 ? -20.752 -2.178 18.754 1.00 92.25 89 PRO A CA 1
ATOM 711 C C . PRO A 1 89 ? -20.441 -2.639 17.320 1.00 92.25 89 PRO A C 1
ATOM 713 O O . PRO A 1 89 ? -20.243 -3.833 17.099 1.00 92.25 89 PRO A O 1
ATOM 716 N N . GLU A 1 90 ? -20.392 -1.735 16.336 1.00 94.06 90 GLU A N 1
ATOM 717 C CA . GLU A 1 90 ? -20.043 -2.086 14.955 1.00 94.06 90 GLU A CA 1
ATOM 718 C C . GLU A 1 90 ? -18.535 -1.938 14.680 1.00 94.06 90 GLU A C 1
ATOM 720 O O . GLU A 1 90 ? -18.065 -2.394 13.633 1.00 94.06 90 GLU A O 1
ATOM 725 N N . ALA A 1 91 ? -17.754 -1.383 15.616 1.00 92.75 91 ALA A N 1
ATOM 726 C CA . ALA A 1 91 ? -16.342 -1.057 15.415 1.00 92.75 91 ALA A CA 1
ATOM 727 C C . ALA A 1 91 ? -15.490 -2.259 14.967 1.00 92.75 91 ALA A C 1
ATOM 729 O O . ALA A 1 91 ? -14.687 -2.139 14.038 1.00 92.75 91 ALA A O 1
ATOM 730 N N . GLU A 1 92 ? -15.691 -3.442 15.558 1.00 92.69 92 GLU A N 1
ATOM 731 C CA . GLU A 1 92 ? -14.945 -4.655 15.186 1.00 92.69 92 GLU A CA 1
ATOM 732 C C . GLU A 1 92 ? -15.270 -5.105 13.749 1.00 92.69 92 GLU A C 1
ATOM 734 O O . GLU A 1 92 ? -14.399 -5.527 12.980 1.00 92.69 92 GLU A O 1
ATOM 739 N N . LYS A 1 93 ? -16.543 -5.011 13.362 1.00 95.19 93 LYS A N 1
ATOM 740 C CA . LYS A 1 93 ? -17.007 -5.379 12.023 1.00 95.19 93 LYS A CA 1
ATOM 741 C C . LYS A 1 93 ? -16.493 -4.393 10.981 1.00 95.19 93 LYS A C 1
ATOM 743 O O . LYS A 1 93 ? -16.066 -4.823 9.910 1.00 95.19 93 LYS A O 1
ATOM 748 N N . GLU A 1 94 ? -16.508 -3.097 11.286 1.00 94.50 94 GLU A N 1
ATOM 749 C CA . GLU A 1 94 ? -15.922 -2.076 10.421 1.00 94.50 94 GLU A CA 1
ATOM 750 C C . GLU A 1 94 ? -14.414 -2.274 10.265 1.00 94.50 94 GLU A C 1
ATOM 752 O O . GLU A 1 94 ? -13.925 -2.259 9.139 1.00 94.50 94 GLU A O 1
ATOM 757 N N . PHE A 1 95 ? -13.691 -2.565 11.349 1.00 94.31 95 PHE A N 1
ATOM 758 C CA . PHE A 1 95 ? -12.269 -2.899 11.289 1.00 94.31 95 PHE A CA 1
ATOM 759 C C . PHE A 1 95 ? -11.998 -4.096 10.369 1.00 94.31 95 PHE A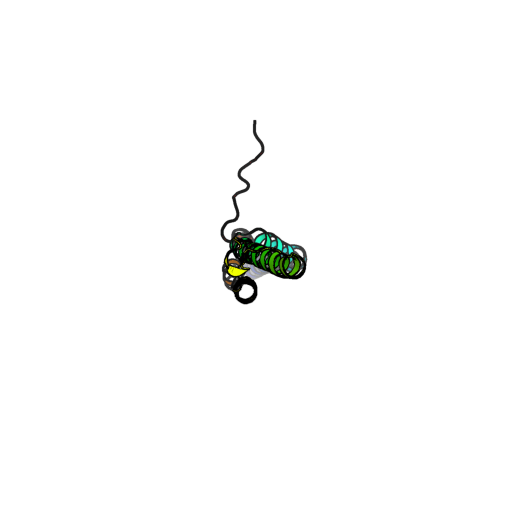 C 1
ATOM 761 O O . PHE A 1 95 ? -11.204 -3.988 9.435 1.00 94.31 95 PHE A O 1
ATOM 768 N N . LYS A 1 96 ? -12.707 -5.217 10.560 1.00 95.31 96 LYS A N 1
ATOM 769 C CA . LYS A 1 96 ? -12.577 -6.406 9.696 1.00 95.31 96 LYS A CA 1
ATOM 770 C C . LYS A 1 96 ? -12.888 -6.100 8.233 1.00 95.31 96 LYS A C 1
ATOM 772 O O . LYS A 1 96 ? -12.209 -6.609 7.343 1.00 95.31 96 LYS A O 1
ATOM 777 N N . LYS A 1 97 ? -13.896 -5.263 7.976 1.00 95.44 97 LYS A N 1
ATOM 778 C CA . LYS A 1 97 ? -14.243 -4.819 6.625 1.00 95.44 97 LYS A CA 1
ATOM 779 C C . LYS A 1 97 ? -13.101 -4.020 5.994 1.00 95.44 97 LYS A C 1
ATOM 781 O O . LYS A 1 97 ? -12.738 -4.304 4.860 1.00 95.44 97 LYS A O 1
ATOM 786 N N . THR A 1 98 ? -12.510 -3.072 6.716 1.00 94.88 98 THR A N 1
ATOM 787 C CA . THR A 1 98 ? -11.407 -2.254 6.191 1.00 94.88 98 THR A CA 1
ATOM 788 C C . THR A 1 98 ? -10.128 -3.072 5.991 1.00 94.88 98 THR A C 1
ATOM 790 O O . THR A 1 98 ? -9.411 -2.843 5.023 1.00 94.88 98 THR A O 1
ATOM 793 N N . VAL A 1 99 ? -9.864 -4.079 6.834 1.00 95.31 99 VAL A N 1
ATOM 794 C CA . VAL A 1 99 ? -8.774 -5.048 6.601 1.00 95.31 99 VAL A CA 1
ATOM 795 C C . VAL A 1 99 ? -9.008 -5.825 5.306 1.00 95.31 99 VAL A C 1
ATOM 797 O O . VAL A 1 99 ? -8.106 -5.918 4.477 1.00 95.31 99 VAL A O 1
ATOM 800 N N . TYR A 1 100 ? -10.228 -6.326 5.093 1.00 95.38 100 TYR A N 1
ATOM 801 C CA . TYR A 1 100 ? -10.585 -7.011 3.852 1.00 95.38 100 TYR A CA 1
ATOM 802 C C . TYR A 1 100 ? -10.418 -6.100 2.627 1.00 95.38 100 TYR A C 1
ATOM 804 O O . TYR A 1 100 ? -9.892 -6.534 1.603 1.00 95.38 100 TYR A O 1
ATOM 812 N N . GLU A 1 101 ? -10.834 -4.835 2.730 1.00 93.38 101 GLU A N 1
ATOM 813 C CA . GLU A 1 101 ? -10.640 -3.839 1.675 1.00 93.38 101 GLU A CA 1
ATOM 814 C C . GLU A 1 101 ? -9.146 -3.635 1.377 1.00 93.38 101 GLU A C 1
ATOM 816 O O . GLU A 1 101 ? -8.778 -3.726 0.209 1.00 93.38 101 GLU A O 1
ATOM 821 N N . LEU A 1 102 ? -8.289 -3.467 2.398 1.00 92.88 102 LEU A N 1
ATOM 822 C CA . LEU A 1 102 ? -6.830 -3.325 2.253 1.00 92.88 102 LEU A CA 1
ATOM 823 C C . LEU A 1 102 ? -6.189 -4.523 1.532 1.00 92.88 102 LEU A C 1
ATOM 825 O O . LEU A 1 102 ? -5.379 -4.333 0.628 1.00 92.88 102 LEU A O 1
ATOM 829 N N . GLU A 1 103 ? -6.564 -5.753 1.895 1.00 91.56 103 GLU A N 1
ATOM 830 C CA . GLU A 1 103 ? -6.055 -6.980 1.259 1.00 91.56 103 GLU A CA 1
ATOM 831 C C . GLU A 1 103 ? -6.405 -7.078 -0.235 1.00 91.56 103 GLU A C 1
ATOM 833 O O . GLU A 1 103 ? -5.699 -7.738 -0.998 1.00 91.56 103 GLU A O 1
ATOM 838 N N . HIS A 1 104 ? -7.491 -6.423 -0.654 1.00 92.88 104 HIS A N 1
ATOM 839 C CA . HIS A 1 104 ? -7.998 -6.445 -2.027 1.00 92.88 104 HIS A CA 1
ATOM 840 C C . HIS A 1 104 ? -7.752 -5.127 -2.776 1.00 92.88 104 HIS A C 1
ATOM 842 O O . HIS A 1 104 ? -8.263 -4.953 -3.889 1.00 92.88 104 HIS A O 1
ATOM 848 N N . VAL A 1 105 ? -6.961 -4.209 -2.206 1.00 91.38 105 VAL A N 1
ATOM 849 C CA . VAL A 1 105 ? -6.539 -2.993 -2.904 1.00 91.38 105 VAL A CA 1
ATOM 850 C C . VAL A 1 105 ? -5.712 -3.381 -4.121 1.00 91.38 105 VAL A C 1
ATOM 852 O O . VAL A 1 105 ? -4.737 -4.131 -4.052 1.00 91.38 105 VAL A O 1
ATOM 855 N N . LYS A 1 106 ? -6.113 -2.833 -5.264 1.00 90.25 106 LYS A N 1
ATOM 856 C CA . LYS A 1 106 ? -5.294 -2.821 -6.468 1.00 90.25 106 LYS A CA 1
ATOM 857 C C . LYS A 1 106 ? -4.457 -1.558 -6.456 1.00 90.25 106 LYS A C 1
ATOM 859 O O . LYS A 1 106 ? -4.997 -0.488 -6.197 1.00 90.25 106 LYS A O 1
ATOM 864 N N . TYR A 1 107 ? -3.179 -1.694 -6.778 1.00 89.88 107 TYR A N 1
ATOM 865 C CA . TYR A 1 107 ? -2.239 -0.581 -6.847 1.00 89.88 107 TYR A CA 1
ATOM 866 C C . TYR A 1 107 ? -2.088 -0.140 -8.307 1.00 89.88 107 TYR A C 1
ATOM 868 O O . TYR A 1 107 ? -1.447 -0.862 -9.083 1.00 89.88 107 TYR A O 1
ATOM 876 N N . PRO A 1 108 ? -2.670 1.007 -8.714 1.00 89.56 108 PRO A N 1
ATOM 877 C CA . PRO A 1 108 ? -2.574 1.496 -10.087 1.00 89.56 108 PRO A CA 1
ATOM 878 C C . PRO A 1 108 ? -1.127 1.655 -10.554 1.00 89.56 108 PRO A C 1
ATOM 880 O O . PRO A 1 108 ? -0.835 1.369 -11.713 1.00 89.56 108 PRO A O 1
ATOM 883 N N . TYR A 1 109 ? -0.209 2.034 -9.657 1.00 88.25 109 TYR A N 1
ATOM 884 C CA . TYR A 1 109 ? 1.223 2.091 -9.951 1.00 88.25 109 TYR A CA 1
ATOM 885 C C . TYR A 1 109 ? 1.788 0.742 -10.409 1.00 88.25 109 TYR A C 1
ATOM 887 O O . TYR A 1 109 ? 2.469 0.655 -11.431 1.00 88.25 109 TYR A O 1
ATOM 895 N N . VAL A 1 110 ? 1.466 -0.336 -9.688 1.00 88.75 110 VAL A N 1
ATOM 896 C CA . VAL A 1 110 ? 1.931 -1.691 -10.019 1.00 88.75 110 VAL A CA 1
ATOM 897 C C . VAL A 1 110 ? 1.286 -2.180 -11.317 1.00 88.75 110 VAL A C 1
ATOM 899 O O . VAL A 1 110 ? 1.960 -2.788 -12.152 1.00 88.75 110 VAL A O 1
ATOM 902 N N . GLU A 1 111 ? 0.003 -1.875 -11.533 1.00 89.50 111 GLU A N 1
ATOM 903 C CA . GLU A 1 111 ? -0.675 -2.177 -12.797 1.00 89.50 111 GLU A CA 1
ATOM 904 C C . GLU A 1 111 ? -0.032 -1.429 -13.975 1.00 89.50 111 GLU A C 1
ATOM 906 O O . GLU A 1 111 ? 0.230 -2.044 -15.010 1.00 89.50 111 GLU A O 1
ATOM 911 N N . ALA A 1 112 ? 0.301 -0.146 -13.819 1.00 87.00 112 ALA A N 1
ATOM 912 C CA . ALA A 1 112 ? 0.984 0.645 -14.841 1.00 87.00 112 ALA A CA 1
ATOM 913 C C . ALA A 1 112 ? 2.380 0.086 -15.155 1.00 87.00 112 ALA A C 1
ATOM 915 O O . ALA A 1 112 ? 2.700 -0.133 -16.323 1.00 87.00 112 ALA A O 1
ATOM 916 N N . LEU A 1 113 ? 3.176 -0.243 -14.131 1.00 86.12 113 LEU A N 1
ATOM 917 C CA . LEU A 1 113 ? 4.491 -0.872 -14.302 1.00 86.12 113 LEU A CA 1
ATOM 918 C C . LEU A 1 113 ? 4.403 -2.197 -15.068 1.00 86.12 113 LEU A C 1
ATOM 920 O O . LEU A 1 113 ? 5.237 -2.473 -15.931 1.00 86.12 113 LEU A O 1
ATOM 924 N N . SER A 1 114 ? 3.368 -3.001 -14.807 1.00 85.25 114 SER A N 1
ATOM 925 C CA . SER A 1 114 ? 3.160 -4.275 -15.505 1.00 85.25 114 SER A CA 1
ATOM 926 C C . SER A 1 114 ? 2.901 -4.114 -17.010 1.00 85.25 114 SER A C 1
ATOM 928 O O . SER A 1 114 ? 3.158 -5.035 -17.782 1.00 85.25 114 SER A O 1
ATOM 930 N N . GLN A 1 115 ? 2.441 -2.938 -17.451 1.00 85.31 115 GLN A N 1
ATOM 931 C CA . GLN A 1 115 ? 2.188 -2.621 -18.860 1.00 85.31 115 GLN A CA 1
ATOM 932 C C . GLN A 1 115 ? 3.435 -2.083 -19.584 1.00 85.31 115 GLN A C 1
ATOM 934 O O . GLN A 1 115 ? 3.419 -1.893 -20.802 1.00 85.31 115 GLN A O 1
ATOM 939 N N . CYS A 1 116 ? 4.535 -1.849 -18.866 1.00 80.44 116 CYS A N 1
ATOM 940 C CA . CYS A 1 116 ? 5.748 -1.230 -19.396 1.00 80.44 116 CYS A CA 1
ATOM 941 C C . CY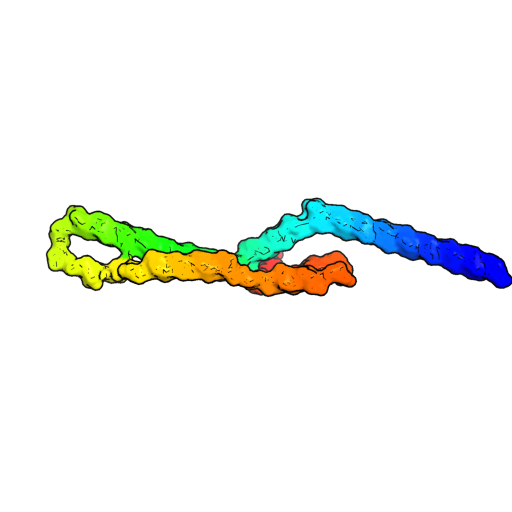S A 1 116 ? 6.814 -2.240 -19.857 1.00 80.44 116 CYS A C 1
ATOM 943 O O . CYS A 1 116 ? 7.987 -1.895 -19.948 1.00 80.44 116 CYS A O 1
ATOM 945 N N . THR A 1 117 ? 6.421 -3.467 -20.216 1.00 72.69 117 THR A N 1
ATOM 946 C CA . THR A 1 117 ? 7.338 -4.582 -20.538 1.00 72.69 117 THR A CA 1
ATOM 947 C C . THR A 1 117 ? 8.332 -4.316 -21.673 1.00 72.69 117 THR A C 1
ATOM 949 O O . THR A 1 117 ? 9.352 -4.991 -21.738 1.00 72.69 117 THR A O 1
ATOM 952 N N . ASN A 1 118 ? 8.045 -3.363 -22.568 1.00 75.12 118 ASN A N 1
ATOM 953 C CA . ASN A 1 118 ? 8.885 -3.023 -23.726 1.00 75.12 118 ASN A CA 1
ATOM 954 C C . ASN A 1 118 ? 9.415 -1.578 -23.688 1.00 75.12 118 ASN A C 1
ATOM 956 O O . ASN A 1 118 ? 9.810 -1.048 -24.726 1.00 75.12 118 ASN A O 1
ATOM 960 N N . ARG A 1 119 ? 9.343 -0.905 -22.535 1.00 78.38 119 ARG A N 1
ATOM 961 C CA . ARG A 1 119 ? 9.769 0.492 -22.389 1.00 78.38 119 ARG A CA 1
ATOM 962 C C . ARG A 1 119 ? 11.182 0.581 -21.829 1.00 78.38 119 ARG A C 1
ATOM 964 O O . ARG A 1 119 ? 11.630 -0.323 -21.128 1.00 78.38 119 ARG A O 1
ATOM 971 N N . ALA A 1 120 ? 11.866 1.679 -22.140 1.00 79.81 120 ALA A N 1
ATOM 972 C CA . ALA A 1 120 ? 13.197 1.943 -21.612 1.00 79.81 120 ALA A CA 1
ATOM 973 C C . ALA A 1 120 ? 13.170 2.085 -20.083 1.00 79.81 120 ALA A C 1
ATOM 975 O O . ALA A 1 120 ? 12.173 2.517 -19.496 1.00 79.81 120 ALA A O 1
ATOM 976 N N . LEU A 1 121 ? 14.295 1.777 -19.438 1.00 80.19 121 LEU A N 1
ATOM 977 C CA . LEU A 1 121 ? 14.427 1.892 -17.987 1.00 80.19 121 LEU A CA 1
ATOM 978 C C . LEU A 1 121 ? 14.136 3.310 -17.463 1.00 80.19 121 LEU A C 1
ATOM 980 O O . LEU A 1 121 ? 13.567 3.465 -16.385 1.00 80.19 121 LEU A O 1
ATOM 984 N N . ASP A 1 122 ? 14.483 4.342 -18.229 1.00 80.44 122 ASP A N 1
ATOM 985 C CA . ASP A 1 122 ? 14.219 5.731 -17.844 1.00 80.44 122 ASP A CA 1
ATOM 986 C C . ASP A 1 122 ? 12.717 6.045 -17.821 1.00 80.44 122 ASP A C 1
ATOM 988 O O . ASP A 1 122 ? 12.244 6.748 -16.932 1.00 80.44 122 ASP A O 1
ATOM 992 N N . GLU A 1 123 ? 11.942 5.454 -18.735 1.00 78.56 123 GLU A N 1
ATOM 993 C CA . GLU A 1 123 ? 10.481 5.582 -18.740 1.00 78.56 123 GLU A CA 1
ATOM 994 C C . GLU A 1 123 ? 9.846 4.856 -17.549 1.00 78.56 123 GLU A C 1
ATOM 996 O O . GLU A 1 123 ? 8.858 5.335 -17.002 1.00 78.56 123 GLU A O 1
ATOM 1001 N N . LEU A 1 124 ? 10.423 3.726 -17.120 1.00 78.94 124 LEU A N 1
ATOM 1002 C CA . LEU A 1 124 ? 9.994 3.014 -15.911 1.00 78.94 124 LEU A CA 1
ATOM 1003 C C . LEU A 1 124 ? 10.267 3.831 -14.643 1.00 78.94 124 LEU A C 1
ATOM 1005 O O . LEU A 1 124 ? 9.431 3.871 -13.746 1.00 78.94 124 LEU A O 1
ATOM 1009 N N . LYS A 1 125 ? 11.427 4.494 -14.569 1.00 79.44 125 LYS A N 1
ATOM 1010 C CA . LYS A 1 125 ? 11.816 5.347 -13.432 1.00 79.44 125 LYS A CA 1
ATOM 1011 C C . LYS A 1 125 ? 11.044 6.662 -13.369 1.00 79.44 125 LYS A C 1
ATOM 1013 O O . LYS A 1 125 ? 10.938 7.239 -12.293 1.00 79.44 125 LYS A O 1
ATOM 1018 N N . ALA A 1 126 ? 10.530 7.129 -14.504 1.00 81.62 126 ALA A N 1
ATOM 1019 C CA . ALA A 1 126 ? 9.676 8.308 -14.580 1.00 81.62 126 ALA A CA 1
ATOM 1020 C C . ALA A 1 126 ? 8.232 8.039 -14.117 1.00 81.62 126 ALA A C 1
ATOM 1022 O O . ALA A 1 126 ? 7.462 8.982 -13.963 1.00 81.62 126 ALA A O 1
ATOM 1023 N N . LEU A 1 127 ? 7.841 6.773 -13.920 1.00 80.44 127 LEU A N 1
ATOM 1024 C CA . LEU A 1 127 ? 6.541 6.444 -13.345 1.00 80.44 127 LEU A CA 1
ATOM 1025 C C . LEU A 1 127 ? 6.566 6.664 -11.838 1.00 80.44 127 LEU A C 1
ATOM 1027 O O . LEU A 1 127 ? 7.388 6.084 -11.124 1.00 80.44 127 LEU A O 1
ATOM 1031 N N . GLU A 1 128 ? 5.598 7.432 -11.358 1.00 78.69 128 GLU A N 1
ATOM 1032 C CA . GLU A 1 128 ? 5.428 7.711 -9.939 1.00 78.69 128 GLU A CA 1
ATOM 1033 C C . GLU A 1 128 ? 4.057 7.230 -9.454 1.00 78.69 128 GLU A C 1
ATOM 1035 O O . GLU A 1 128 ? 3.061 7.367 -10.174 1.00 78.69 128 GLU A O 1
ATOM 1040 N N . PRO A 1 129 ? 3.993 6.613 -8.261 1.00 78.94 129 PRO A N 1
ATOM 1041 C CA . PRO A 1 129 ? 2.727 6.237 -7.655 1.00 78.94 129 PRO A CA 1
ATOM 1042 C C . PRO A 1 129 ? 1.940 7.476 -7.219 1.00 78.94 129 PRO A C 1
ATOM 1044 O O . PRO A 1 129 ? 2.495 8.556 -7.004 1.00 78.94 129 PRO A O 1
ATOM 1047 N N . MET A 1 130 ? 0.625 7.318 -7.083 1.00 74.19 130 MET A N 1
ATOM 1048 C CA . MET A 1 130 ? -0.267 8.435 -6.781 1.00 74.19 130 MET A CA 1
ATOM 1049 C C . MET A 1 130 ? 0.017 9.037 -5.396 1.00 74.19 130 MET A C 1
ATOM 1051 O O . MET A 1 130 ? 0.1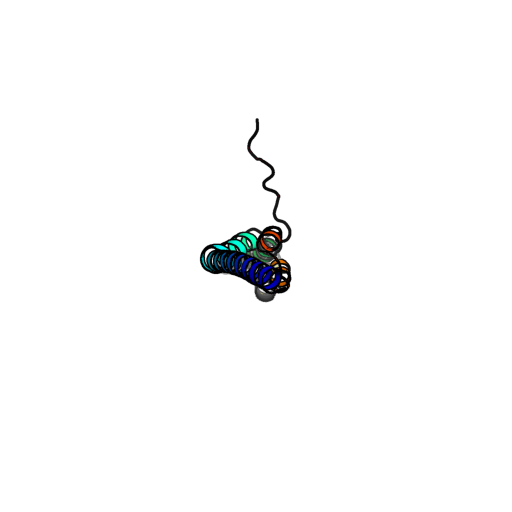67 8.313 -4.412 1.00 74.19 130 MET A O 1
ATOM 1055 N N . GLY A 1 131 ? 0.042 10.371 -5.319 1.00 65.25 131 GLY A N 1
ATOM 1056 C CA . GLY A 1 131 ? 0.186 11.094 -4.052 1.00 65.25 131 GLY A CA 1
ATOM 1057 C C . GLY A 1 131 ? 1.582 11.015 -3.436 1.00 65.25 131 GLY A C 1
ATOM 1058 O O . GLY A 1 131 ? 1.722 11.223 -2.238 1.00 65.25 131 GLY A O 1
ATOM 1059 N N . MET A 1 132 ? 2.616 10.723 -4.232 1.00 66.88 132 MET A N 1
ATOM 1060 C CA . MET A 1 132 ? 3.965 11.159 -3.880 1.00 66.88 132 MET A CA 1
ATOM 1061 C C . MET A 1 132 ? 3.942 12.681 -3.783 1.00 66.88 132 MET A C 1
ATOM 1063 O O . MET A 1 132 ? 3.757 13.356 -4.794 1.00 66.88 132 MET A O 1
ATOM 1067 N N . GLU A 1 133 ? 4.073 13.224 -2.576 1.00 55.72 133 GLU A N 1
ATOM 1068 C CA . GLU A 1 133 ? 4.480 14.616 -2.442 1.00 55.72 133 GLU A CA 1
ATOM 1069 C C . GLU A 1 133 ? 5.829 14.728 -3.153 1.00 55.72 133 GLU A C 1
ATOM 1071 O O . GLU A 1 133 ? 6.757 13.973 -2.844 1.00 55.72 133 GLU A O 1
ATOM 1076 N N . ASP A 1 134 ? 5.927 15.618 -4.144 1.00 49.06 134 ASP A N 1
ATOM 1077 C CA . ASP A 1 134 ? 7.233 16.063 -4.603 1.00 49.06 134 ASP A CA 1
ATOM 1078 C C . ASP A 1 134 ? 7.987 16.465 -3.329 1.00 49.06 134 ASP A C 1
ATOM 1080 O O . ASP A 1 134 ? 7.513 17.325 -2.579 1.00 49.06 134 ASP A O 1
ATOM 1084 N N . GLU A 1 135 ? 9.129 15.840 -3.036 1.00 46.44 135 GLU A N 1
ATOM 1085 C CA . GLU A 1 135 ? 10.099 16.426 -2.111 1.00 46.44 135 GLU A CA 1
ATOM 1086 C C . GLU A 1 135 ? 10.586 17.726 -2.775 1.00 46.44 135 GLU A C 1
ATOM 1088 O O . GLU A 1 135 ? 11.669 17.793 -3.349 1.00 46.44 135 GLU A O 1
ATOM 1093 N N . VAL A 1 136 ? 9.746 18.765 -2.770 1.00 43.88 136 VAL A N 1
ATOM 1094 C CA . VAL A 1 136 ? 10.130 20.119 -3.131 1.00 43.88 136 VAL A CA 1
ATOM 1095 C C . VAL A 1 136 ? 10.924 20.629 -1.940 1.00 43.88 136 VAL A C 1
ATOM 1097 O O . VAL A 1 136 ? 10.362 21.095 -0.953 1.00 43.88 136 VAL A O 1
ATOM 1100 N N . ASP A 1 137 ? 12.237 20.434 -2.017 1.00 43.50 137 ASP A N 1
ATOM 1101 C CA . ASP A 1 137 ? 1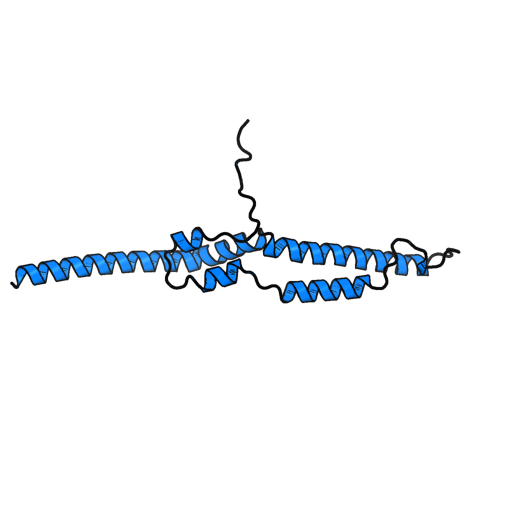3.278 21.222 -1.364 1.00 43.50 137 ASP A CA 1
ATOM 1102 C C . ASP A 1 137 ? 12.888 21.855 -0.014 1.00 43.50 137 ASP A C 1
ATOM 1104 O O . ASP A 1 137 ? 12.738 23.071 0.116 1.00 43.50 137 ASP A O 1
ATOM 1108 N N . ALA A 1 138 ? 12.871 21.054 1.054 1.00 39.16 138 ALA A N 1
ATOM 1109 C CA . ALA A 1 138 ? 13.123 21.568 2.402 1.00 39.16 138 ALA A CA 1
ATOM 1110 C C . ALA A 1 138 ? 14.637 21.808 2.597 1.00 39.16 138 ALA A C 1
ATOM 1112 O O . ALA A 1 138 ? 15.266 21.273 3.509 1.00 39.16 138 ALA A O 1
ATOM 1113 N N . ALA A 1 139 ? 15.241 22.584 1.695 1.00 45.09 139 ALA A N 1
ATOM 1114 C CA . ALA A 1 139 ? 16.615 23.059 1.782 1.00 45.09 139 ALA A CA 1
ATOM 1115 C C . ALA A 1 139 ? 16.725 24.446 1.128 1.00 45.09 139 ALA A C 1
ATOM 1117 O O . ALA A 1 139 ? 17.157 24.573 -0.014 1.00 45.09 139 ALA A O 1
ATOM 1118 N N . GLY A 1 140 ? 16.359 25.495 1.870 1.00 45.28 140 GLY A N 1
ATOM 1119 C CA . GLY A 1 140 ? 16.723 26.869 1.510 1.00 45.28 140 GLY A CA 1
ATOM 1120 C C . GLY A 1 140 ? 15.825 27.958 2.095 1.00 45.28 140 GLY A C 1
ATOM 1121 O O . GLY A 1 140 ? 14.946 28.446 1.394 1.00 45.28 140 GLY A O 1
ATOM 1122 N N . ASP A 1 141 ? 16.023 28.308 3.369 1.00 36.88 141 ASP A N 1
ATOM 1123 C CA . ASP A 1 141 ? 16.645 29.563 3.875 1.00 36.88 141 ASP A CA 1
ATOM 1124 C C . ASP A 1 141 ? 16.298 29.751 5.368 1.00 36.88 141 ASP A C 1
ATOM 1126 O O . ASP A 1 141 ? 15.093 29.831 5.706 1.00 36.88 141 ASP A O 1
#

pLDDT: mean 83.55, std 13.3, range [36.88, 96.19]

Sequence (141 aa):
MAVREKDGWSQERVQLEMLLEQVSFEQKWLIKEGFEYVINRLHRSEEFLGPLGAVQSKLWSSAVHDGVVGGYAHCEAGVALEEVELYDPEAEKEFKKTVYELEHVKYPYVEALSQCTNRALDELKALEPMGMEDEVDAAGD

Secondary structure (DSSP, 8-state):
-HHHHHHHHHHHHHHHHHHHHHHHHHHHHIIIIIHHHHHHHHHTSHHHHHHHHHHHHHHHHHHHHHHHHHHHTT---SS-GGG-TT--TTHHHHHHHHHHHHHT---HHHHHHHT-TTS-HHHHHT---TT------S---

Organism: Tagetes erecta (NCBI:txid13708)

Foldseek 3Di:
DVVVVVVVVVVVVVVVVVVVVQVVVLVVCCVPPVVVVLVVQVCLACLQVVLVVQLVVLVVLVVQQVVLVVVVVVDPDPDDSVPDPSHDPCSVVSNVVSVVVNVPRDFVLVVVLVVCPPPHPVVNVPRGGHHPDPPPDPPDD